Protein AF-A0A9E5UBE4-F1 (afdb_monomer_lite)

pLDDT: mean 71.42, std 17.4, range [41.12, 97.56]

Sequence (108 aa):
ERETYDLMGIEFTGHPWLRRIMMPQDWVGHPLRKDYPLGGEPVNFSGDRDNPRFAHLGQQIMVGPSYPSEIQEEVDTEGHLVLNMGPQHPATHGVLRLAVELDGERVV

Structure (mmCIF, N/CA/C/O backbone):
data_AF-A0A9E5UBE4-F1
#
_entry.id   AF-A0A9E5UBE4-F1
#
loop_
_atom_site.group_PDB
_atom_site.id
_atom_site.type_symbol
_atom_site.label_atom_id
_atom_site.label_alt_id
_atom_site.label_comp_id
_atom_site.label_asym_id
_atom_site.label_entity_id
_atom_site.label_seq_id
_atom_site.pdbx_PDB_ins_code
_atom_site.Cartn_x
_atom_site.Cartn_y
_atom_site.Cartn_z
_atom_site.occupancy
_atom_site.B_iso_or_equiv
_atom_site.auth_seq_id
_atom_site.auth_comp_id
_atom_site.auth_asym_id
_atom_site.auth_atom_id
_atom_site.pdbx_PDB_model_num
ATOM 1 N N . GLU A 1 1 ? -7.827 0.657 13.148 1.00 90.94 1 GLU A N 1
ATOM 2 C CA . GLU A 1 1 ? -8.732 -0.502 13.337 1.00 90.94 1 GLU A CA 1
ATOM 3 C C . GLU A 1 1 ? -9.104 -1.173 12.015 1.00 90.94 1 GLU A C 1
ATOM 5 O O . GLU A 1 1 ? -8.620 -2.266 11.766 1.00 90.94 1 GLU A O 1
ATOM 10 N N . ARG A 1 2 ? -9.873 -0.538 11.115 1.00 97.12 2 ARG A N 1
ATOM 11 C CA . ARG A 1 2 ? -10.313 -1.180 9.852 1.00 97.12 2 ARG A CA 1
ATOM 12 C C . ARG A 1 2 ? -9.194 -1.614 8.896 1.00 97.12 2 ARG A C 1
ATOM 14 O O . ARG A 1 2 ? -9.302 -2.683 8.316 1.00 97.12 2 ARG A O 1
ATOM 21 N N . GLU A 1 3 ? -8.138 -0.820 8.733 1.00 96.81 3 GLU A N 1
ATOM 22 C CA . GLU A 1 3 ? -6.970 -1.200 7.917 1.00 96.81 3 GLU A CA 1
ATOM 23 C C . GLU A 1 3 ? -6.260 -2.429 8.497 1.00 96.81 3 GLU A C 1
ATOM 25 O O . GLU A 1 3 ? -5.978 -3.390 7.791 1.00 96.81 3 GLU A O 1
ATOM 30 N N . THR A 1 4 ? -6.035 -2.429 9.811 1.00 97.06 4 THR A N 1
ATOM 31 C CA . THR A 1 4 ? -5.434 -3.551 10.534 1.00 97.06 4 THR A CA 1
ATOM 32 C C . THR A 1 4 ? -6.309 -4.805 10.448 1.00 97.06 4 THR A C 1
ATOM 34 O O . THR A 1 4 ? -5.794 -5.904 10.263 1.00 97.06 4 THR A O 1
ATOM 37 N N . TYR A 1 5 ? -7.632 -4.656 10.517 1.00 97.25 5 TYR A N 1
ATOM 38 C CA . TYR A 1 5 ? -8.568 -5.742 10.238 1.00 97.25 5 TYR A CA 1
ATOM 39 C C . TYR A 1 5 ? -8.431 -6.252 8.797 1.00 97.25 5 TYR A C 1
ATOM 41 O O . TYR A 1 5 ? -8.312 -7.450 8.580 1.00 97.25 5 TYR A O 1
ATOM 49 N N . ASP A 1 6 ? -8.383 -5.364 7.806 1.00 97.56 6 ASP A N 1
ATOM 50 C CA . ASP A 1 6 ? -8.341 -5.755 6.396 1.00 97.56 6 ASP A CA 1
ATOM 51 C C . ASP A 1 6 ? -7.025 -6.454 6.014 1.00 97.56 6 ASP A C 1
ATOM 53 O O . ASP A 1 6 ? -7.027 -7.524 5.403 1.00 97.56 6 ASP A O 1
ATOM 57 N N . LEU A 1 7 ? -5.892 -5.895 6.444 1.00 96.81 7 LEU A N 1
ATOM 58 C CA . LEU A 1 7 ? -4.565 -6.336 6.021 1.00 96.81 7 LEU A CA 1
ATOM 59 C C . LEU A 1 7 ? -3.929 -7.378 6.948 1.00 96.81 7 LEU A C 1
ATOM 61 O O . LEU A 1 7 ? -3.172 -8.217 6.465 1.00 96.81 7 LEU A O 1
ATOM 65 N N . MET A 1 8 ? -4.243 -7.352 8.251 1.00 96.56 8 MET A N 1
ATOM 66 C CA . MET A 1 8 ? -3.674 -8.258 9.267 1.00 96.56 8 MET A CA 1
ATOM 67 C C . MET A 1 8 ? -4.715 -9.201 9.889 1.00 96.56 8 MET A C 1
ATOM 69 O O . MET A 1 8 ? -4.339 -10.163 10.559 1.00 96.56 8 MET A O 1
ATOM 73 N N . GLY A 1 9 ? -6.015 -8.953 9.707 1.00 95.94 9 GLY A N 1
ATOM 74 C CA . GLY A 1 9 ? -7.083 -9.767 10.294 1.00 95.94 9 GLY A CA 1
ATOM 75 C C . GLY A 1 9 ? -7.179 -9.662 11.812 1.00 95.94 9 GLY A C 1
ATOM 76 O O . GLY A 1 9 ? -7.481 -10.661 12.459 1.00 95.94 9 GLY A O 1
ATOM 77 N N . ILE A 1 10 ? -6.845 -8.503 12.387 1.00 97.25 10 ILE A N 1
ATOM 78 C CA . ILE A 1 10 ? -7.025 -8.233 13.820 1.00 97.25 10 ILE A CA 1
ATOM 79 C C . ILE A 1 10 ? -8.442 -7.697 14.042 1.00 97.25 10 ILE A C 1
ATOM 81 O O . ILE A 1 10 ? -8.833 -6.702 13.430 1.00 97.25 10 ILE A O 1
ATOM 85 N N . GLU A 1 11 ? -9.206 -8.352 14.915 1.00 96.38 11 GLU A N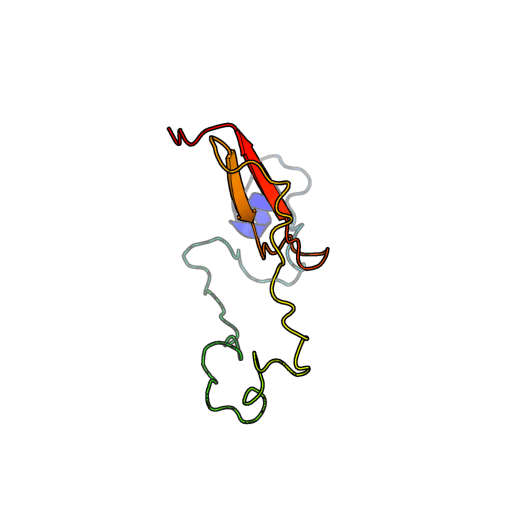 1
ATOM 86 C CA . GLU A 1 11 ? -10.565 -7.941 15.272 1.00 96.38 11 GLU A CA 1
ATOM 87 C C . GLU A 1 11 ? -10.567 -6.953 16.445 1.00 96.38 11 GLU A C 1
ATOM 89 O O . GLU A 1 11 ? -9.807 -7.100 17.401 1.00 96.38 11 GLU A O 1
ATOM 94 N N . PHE A 1 12 ? -11.438 -5.943 16.373 1.00 97.00 12 PHE A N 1
ATOM 95 C CA . PHE A 1 12 ? -11.568 -4.893 17.385 1.00 97.00 12 PHE A CA 1
ATOM 96 C C . PHE A 1 12 ? -12.980 -4.917 17.976 1.00 97.00 12 PHE A C 1
ATOM 98 O O . PHE A 1 12 ? -13.966 -4.653 17.282 1.00 97.00 12 PHE A O 1
ATOM 105 N N . THR A 1 13 ? -13.089 -5.237 19.266 1.00 96.25 13 THR A N 1
ATOM 106 C CA . THR A 1 13 ? -14.369 -5.283 19.985 1.00 96.25 13 THR A CA 1
ATOM 107 C C . THR A 1 13 ? -14.993 -3.894 20.088 1.00 96.25 13 THR A C 1
ATOM 109 O O . THR A 1 13 ? -14.332 -2.952 20.517 1.00 96.25 13 THR A O 1
ATOM 112 N N . GLY A 1 14 ? -16.279 -3.771 19.751 1.00 95.69 14 GLY A N 1
ATOM 113 C CA . GLY A 1 14 ? -17.027 -2.512 19.859 1.00 95.69 14 GLY A CA 1
ATOM 114 C C . GLY A 1 14 ? -16.942 -1.595 18.635 1.00 95.69 14 GLY A C 1
ATOM 115 O O . GLY A 1 14 ? -17.610 -0.564 18.614 1.00 95.69 14 GLY A O 1
ATOM 116 N N . HIS A 1 15 ? -16.188 -1.963 17.592 1.00 95.44 15 HIS A N 1
ATOM 117 C CA . HIS A 1 15 ? -16.120 -1.161 16.373 1.00 95.44 15 HIS A CA 1
ATOM 118 C C . HIS A 1 15 ? -17.393 -1.348 15.509 1.00 95.44 15 HIS A C 1
ATOM 120 O O . HIS A 1 15 ? -17.659 -2.459 15.044 1.00 95.44 15 HIS A O 1
ATOM 126 N N . PRO A 1 16 ? -18.169 -0.284 15.219 1.00 95.62 16 PRO A N 1
ATOM 127 C CA . PRO A 1 16 ? -19.516 -0.397 14.641 1.00 95.62 16 PRO A CA 1
ATOM 128 C C . PRO A 1 16 ? -19.549 -0.876 13.181 1.00 95.62 16 PRO A C 1
ATOM 130 O O . PRO A 1 16 ? -20.553 -1.422 12.733 1.00 95.62 16 PRO A O 1
ATOM 133 N N . TRP A 1 17 ? -18.459 -0.689 12.427 1.00 93.94 17 TRP A N 1
ATOM 134 C CA . TRP A 1 17 ? -18.371 -1.068 11.009 1.00 93.94 17 TRP A CA 1
ATOM 135 C C . TRP A 1 17 ? -17.030 -1.697 10.661 1.00 93.94 17 TRP A C 1
ATOM 137 O O . TRP A 1 17 ? -16.269 -1.179 9.835 1.00 93.94 17 TRP A O 1
ATOM 147 N N . LEU A 1 18 ? -16.701 -2.798 11.335 1.00 95.06 18 LEU A N 1
ATOM 148 C CA . LEU A 1 18 ? -15.466 -3.522 11.062 1.00 95.06 18 LEU A CA 1
ATOM 149 C C . LEU A 1 18 ? -15.599 -4.308 9.747 1.00 95.06 18 LEU A C 1
ATOM 151 O O . LEU A 1 18 ? -16.018 -5.457 9.717 1.00 95.06 18 LEU A O 1
ATOM 155 N N . ARG A 1 19 ? -15.300 -3.622 8.640 1.00 94.00 19 ARG A N 1
ATOM 156 C CA . ARG A 1 19 ? -15.310 -4.145 7.268 1.00 94.00 19 ARG A CA 1
ATOM 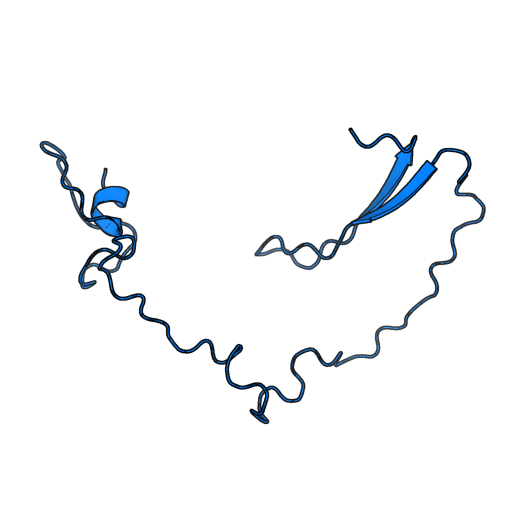157 C C . ARG A 1 19 ? -14.061 -3.697 6.517 1.00 94.00 19 ARG A C 1
ATOM 159 O O . ARG A 1 19 ? -13.500 -2.640 6.848 1.00 94.00 19 ARG A O 1
ATOM 166 N N . ARG A 1 20 ? -13.706 -4.446 5.468 1.00 95.56 20 ARG A N 1
ATOM 167 C CA . ARG A 1 20 ? -12.590 -4.146 4.555 1.00 95.56 20 ARG A CA 1
ATOM 168 C C . ARG A 1 20 ? -12.660 -2.711 4.013 1.00 95.56 20 ARG A C 1
ATOM 170 O O . ARG A 1 20 ? -13.741 -2.112 3.928 1.00 95.56 20 ARG A O 1
ATOM 177 N N . ILE A 1 21 ? -11.502 -2.132 3.714 1.00 96.44 21 ILE A N 1
ATOM 178 C CA . ILE A 1 21 ? -11.368 -0.758 3.205 1.00 96.44 21 ILE A CA 1
ATOM 179 C C . ILE A 1 21 ? -10.383 -0.649 2.035 1.00 96.44 21 ILE A C 1
ATOM 181 O O . ILE A 1 21 ? -10.617 0.165 1.150 1.00 96.44 21 ILE A O 1
ATOM 185 N N . MET A 1 22 ? -9.337 -1.474 2.016 1.00 95.50 22 MET A N 1
ATOM 186 C CA . MET A 1 22 ? -8.306 -1.518 0.980 1.00 95.50 22 MET A CA 1
ATOM 187 C C . MET A 1 22 ? -8.565 -2.644 -0.020 1.00 95.50 22 MET A C 1
ATOM 189 O O . MET A 1 22 ? -8.473 -2.428 -1.225 1.00 95.50 22 MET A O 1
ATOM 193 N N . MET A 1 23 ? -8.884 -3.845 0.469 1.00 94.31 23 MET A N 1
ATOM 194 C CA . MET A 1 23 ? -9.050 -5.017 -0.389 1.00 94.31 23 MET A CA 1
ATOM 195 C C . MET A 1 23 ? -10.473 -5.102 -0.964 1.00 94.31 23 MET A C 1
ATOM 197 O O . MET A 1 23 ? -11.427 -4.650 -0.316 1.00 94.31 23 MET A O 1
ATOM 201 N N . PRO A 1 24 ? -10.646 -5.718 -2.151 1.00 95.25 24 PRO A N 1
ATOM 202 C CA . PRO A 1 24 ? -11.961 -6.076 -2.674 1.00 95.25 24 PRO A CA 1
ATOM 203 C C . PRO A 1 24 ? -12.806 -6.851 -1.651 1.00 95.25 24 PRO A C 1
ATOM 205 O O . PRO A 1 24 ? -12.278 -7.569 -0.800 1.00 95.25 24 PRO A O 1
ATOM 208 N N . GLN A 1 25 ? -14.133 -6.710 -1.720 1.00 91.56 25 GLN A N 1
ATOM 209 C CA . GLN A 1 25 ? -15.042 -7.338 -0.746 1.00 91.56 25 GLN A CA 1
ATOM 210 C C . GLN A 1 25 ? -15.020 -8.872 -0.816 1.00 91.56 25 GLN A C 1
ATOM 212 O O . GLN A 1 25 ? -15.248 -9.537 0.189 1.00 91.56 25 GLN A O 1
ATOM 217 N N . ASP A 1 26 ? -14.726 -9.418 -1.991 1.00 93.12 26 ASP A N 1
ATOM 218 C CA . ASP A 1 26 ? -14.586 -10.841 -2.294 1.00 93.12 26 ASP A CA 1
ATOM 219 C C . ASP A 1 26 ? -13.166 -11.381 -2.050 1.00 93.12 26 ASP A C 1
ATOM 221 O O . ASP A 1 26 ? -12.913 -12.571 -2.238 1.00 93.12 26 ASP A O 1
ATOM 225 N N . TRP A 1 27 ? -12.233 -10.538 -1.593 1.00 91.88 27 TRP A N 1
ATOM 226 C CA . TRP A 1 27 ? -10.869 -10.962 -1.298 1.00 91.88 27 TRP A CA 1
ATOM 227 C C . TRP A 1 27 ? -10.816 -11.953 -0.128 1.00 91.88 27 TRP A C 1
ATOM 229 O O . TRP A 1 27 ? -11.400 -11.727 0.939 1.00 91.88 27 TRP A O 1
ATOM 239 N N . VAL A 1 28 ? -10.039 -13.026 -0.288 1.00 90.88 28 VAL A N 1
ATOM 240 C CA . VAL A 1 28 ? -9.856 -14.065 0.733 1.00 90.88 28 VAL A CA 1
ATOM 241 C C . VAL A 1 28 ? -8.528 -13.851 1.461 1.00 90.88 28 VAL A C 1
ATOM 243 O O . VAL A 1 28 ? -7.474 -13.766 0.843 1.00 90.88 28 VAL A O 1
ATOM 246 N N . GLY A 1 29 ? -8.577 -13.781 2.794 1.00 92.56 29 GLY A N 1
ATOM 247 C CA . GLY A 1 29 ? -7.400 -13.647 3.661 1.00 92.56 29 GLY A CA 1
ATOM 248 C C . GLY A 1 29 ? -6.904 -12.210 3.884 1.00 92.56 29 GLY A C 1
ATOM 249 O O . GLY A 1 29 ? -7.621 -11.240 3.618 1.00 92.56 29 GLY A O 1
ATOM 250 N N . HIS A 1 30 ? -5.693 -12.095 4.438 1.00 95.19 30 HIS A N 1
ATOM 251 C CA . HIS A 1 30 ? -5.113 -10.866 4.995 1.00 95.19 30 HIS A CA 1
ATOM 252 C C . HIS A 1 30 ? -3.649 -10.710 4.539 1.00 95.19 30 HIS A C 1
ATOM 254 O O . HIS A 1 30 ? -2.773 -11.367 5.107 1.00 95.19 30 HIS A O 1
ATOM 260 N N . PRO A 1 31 ? -3.379 -9.876 3.515 1.00 93.19 31 PRO A N 1
ATOM 261 C CA . PRO A 1 31 ? -2.113 -9.873 2.774 1.00 93.19 31 PRO A CA 1
ATOM 262 C C . PRO A 1 31 ? -0.830 -9.662 3.584 1.00 93.19 31 PRO A C 1
ATOM 264 O O . PRO A 1 31 ? 0.243 -10.048 3.132 1.00 93.19 31 PRO A O 1
ATOM 267 N N . LEU A 1 32 ? -0.910 -9.03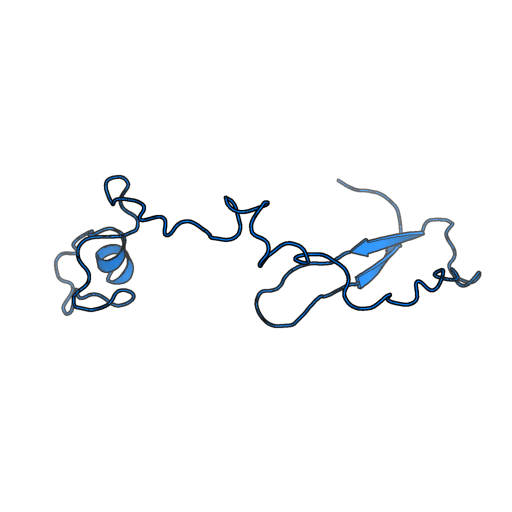4 4.758 1.00 94.06 32 LEU A N 1
ATOM 268 C CA . LEU A 1 32 ? 0.261 -8.731 5.580 1.00 94.06 32 LEU A CA 1
ATOM 269 C C . LEU A 1 32 ? 0.531 -9.784 6.669 1.00 94.06 32 LEU A C 1
ATOM 271 O O . LEU A 1 32 ? 1.486 -9.639 7.441 1.00 94.06 32 LEU A O 1
ATOM 275 N N . ARG A 1 33 ? -0.260 -10.864 6.743 1.00 92.56 33 ARG A N 1
ATOM 276 C CA . ARG A 1 33 ? 0.077 -11.997 7.613 1.00 92.56 33 ARG A CA 1
ATOM 277 C C . ARG A 1 33 ? 1.227 -12.816 7.027 1.00 92.56 33 ARG A C 1
ATOM 279 O O . ARG A 1 33 ? 1.371 -12.948 5.819 1.00 92.56 33 ARG A O 1
ATOM 286 N N . LYS A 1 34 ? 2.053 -13.397 7.901 1.00 89.31 34 LYS A N 1
ATOM 287 C CA . LYS A 1 34 ? 3.236 -14.181 7.498 1.00 89.31 34 LYS A CA 1
ATOM 288 C C . LYS A 1 34 ? 2.893 -15.522 6.850 1.00 89.31 34 LYS A C 1
ATOM 290 O O . LYS A 1 34 ? 3.695 -16.034 6.080 1.00 89.31 34 LYS A O 1
ATOM 295 N N . ASP A 1 35 ? 1.738 -16.080 7.189 1.00 88.38 35 ASP A N 1
ATOM 296 C CA . ASP A 1 35 ? 1.171 -17.298 6.609 1.00 88.38 35 ASP A CA 1
ATOM 297 C C . ASP A 1 35 ? 0.362 -17.019 5.336 1.00 88.38 35 ASP A C 1
ATOM 299 O O . ASP A 1 35 ? -0.029 -17.958 4.642 1.00 88.38 35 ASP A O 1
ATOM 303 N N . TYR A 1 36 ? 0.119 -15.745 5.006 1.00 87.81 36 TYR A N 1
ATOM 304 C CA . TYR A 1 36 ? -0.519 -15.391 3.753 1.00 87.81 36 TYR A CA 1
ATOM 305 C C . TYR A 1 36 ? 0.432 -15.745 2.606 1.00 87.81 36 TYR A C 1
ATOM 307 O O . TYR A 1 36 ? 1.578 -15.279 2.602 1.00 87.81 36 TYR A O 1
ATOM 315 N N . PRO A 1 37 ? -0.001 -16.567 1.634 1.00 81.31 37 PRO A N 1
ATOM 316 C CA . PRO A 1 37 ? 0.848 -16.913 0.513 1.00 81.31 37 PRO A CA 1
ATOM 317 C C . PRO A 1 37 ? 1.206 -15.622 -0.218 1.00 81.31 37 PRO A C 1
ATOM 319 O O . PRO A 1 37 ? 0.331 -14.916 -0.725 1.00 81.31 37 PRO A O 1
ATOM 322 N N . LEU A 1 38 ? 2.500 -15.307 -0.266 1.00 75.62 38 LEU A N 1
ATOM 323 C CA . LEU A 1 38 ? 3.015 -14.275 -1.152 1.00 75.62 38 LEU A CA 1
ATOM 324 C C . LEU A 1 38 ? 2.817 -14.794 -2.575 1.00 75.62 38 LEU A C 1
ATOM 326 O O . LEU A 1 38 ? 3.666 -15.487 -3.131 1.00 75.62 38 LEU A O 1
ATOM 330 N N . GLY A 1 39 ? 1.638 -14.516 -3.128 1.00 63.66 39 GLY A N 1
ATOM 331 C CA . GLY A 1 39 ? 1.365 -14.674 -4.541 1.00 63.66 39 GLY A CA 1
ATOM 332 C C . GLY A 1 39 ? 2.295 -13.731 -5.284 1.00 63.66 39 GLY A C 1
ATOM 333 O O . GLY A 1 39 ? 2.033 -12.537 -5.379 1.00 63.66 39 GLY A O 1
ATOM 334 N N . GLY A 1 40 ? 3.416 -14.262 -5.754 1.00 58.84 40 GLY A N 1
ATOM 335 C CA . GLY A 1 40 ? 4.183 -13.617 -6.797 1.00 58.84 40 GLY A CA 1
ATOM 336 C C . GLY A 1 40 ? 3.514 -13.962 -8.113 1.00 58.84 40 GLY A C 1
ATOM 337 O O . GLY A 1 40 ? 3.558 -15.115 -8.537 1.00 58.84 40 GLY A O 1
ATOM 338 N N . GLU A 1 41 ? 2.915 -12.983 -8.782 1.00 53.56 41 GLU A N 1
ATOM 339 C CA . GLU A 1 41 ? 2.931 -13.061 -10.236 1.00 53.56 41 GLU A CA 1
ATOM 340 C C . GLU A 1 41 ? 4.410 -12.988 -10.632 1.00 53.56 41 GLU A C 1
ATOM 342 O O . GLU A 1 41 ? 5.117 -12.115 -10.107 1.00 53.56 41 GLU A O 1
ATOM 347 N N . PRO A 1 42 ? 4.934 -13.926 -11.444 1.00 51.53 42 PRO A N 1
ATOM 348 C CA . PRO A 1 42 ? 6.301 -13.821 -11.911 1.00 51.53 42 PRO A CA 1
ATOM 349 C C . PRO A 1 42 ? 6.471 -12.426 -12.493 1.00 51.53 42 PRO A C 1
ATOM 351 O O . PRO A 1 42 ? 5.782 -12.027 -13.433 1.00 51.53 42 PRO A O 1
ATOM 354 N N . VAL A 1 43 ? 7.360 -11.651 -11.877 1.00 51.94 43 VAL A N 1
ATOM 355 C CA . VAL A 1 43 ? 7.728 -10.354 -12.411 1.00 51.94 43 VAL A CA 1
ATOM 356 C C . VAL A 1 43 ? 8.379 -10.688 -13.745 1.00 51.94 43 VAL A C 1
ATOM 358 O O . VAL A 1 43 ? 9.515 -11.158 -13.786 1.00 51.94 43 VAL A O 1
ATOM 361 N N . ASN A 1 44 ? 7.652 -10.483 -14.844 1.00 53.03 44 ASN A N 1
ATOM 362 C CA . ASN A 1 44 ? 8.146 -10.768 -16.197 1.00 53.03 44 ASN A CA 1
ATOM 363 C C . ASN A 1 44 ? 9.444 -9.998 -16.517 1.00 53.03 44 ASN A C 1
ATOM 365 O O . ASN A 1 44 ? 10.067 -10.225 -17.544 1.00 53.03 44 ASN A O 1
ATOM 369 N N . PHE A 1 45 ? 9.863 -9.092 -15.632 1.00 53.94 45 PHE A N 1
ATOM 370 C CA . PHE A 1 45 ? 11.072 -8.292 -15.734 1.00 53.94 45 PHE A CA 1
ATOM 371 C C . PHE A 1 45 ? 12.299 -8.880 -15.007 1.00 53.94 45 PHE A C 1
ATOM 373 O O . PHE A 1 45 ? 13.398 -8.386 -15.240 1.00 53.94 45 PHE A O 1
ATOM 380 N N . SER A 1 46 ? 12.166 -9.894 -14.135 1.00 54.88 46 SER A N 1
ATOM 381 C CA . SER A 1 46 ? 13.311 -10.444 -13.373 1.00 54.88 46 SER A CA 1
ATOM 382 C C . SER A 1 46 ? 13.786 -11.827 -13.829 1.00 54.88 46 SER A C 1
ATOM 384 O O . SER A 1 46 ? 14.961 -12.140 -13.641 1.00 54.88 46 SER A O 1
ATOM 386 N N . GLY A 1 47 ? 12.921 -12.633 -14.453 1.00 53.16 47 GLY A N 1
ATOM 387 C CA . GLY A 1 47 ? 13.250 -13.999 -14.891 1.00 53.16 47 GLY A CA 1
ATOM 388 C C . GLY A 1 47 ? 13.524 -14.173 -16.386 1.00 53.16 47 GLY A C 1
ATOM 389 O O . GLY A 1 47 ? 13.962 -15.242 -16.791 1.00 53.16 47 GLY A O 1
ATOM 390 N N . ASP A 1 48 ? 13.279 -13.147 -17.200 1.00 54.91 48 ASP A N 1
ATOM 391 C CA . ASP A 1 48 ? 13.159 -13.299 -18.654 1.00 54.91 48 ASP A CA 1
ATOM 392 C C . ASP A 1 48 ? 14.152 -12.395 -19.403 1.00 54.91 48 ASP A C 1
ATOM 394 O O . ASP A 1 48 ? 13.806 -11.661 -20.329 1.00 54.91 48 ASP A O 1
ATOM 398 N N . ARG A 1 49 ? 15.419 -12.409 -18.957 1.00 55.62 49 ARG A N 1
ATOM 399 C CA . ARG A 1 49 ? 16.517 -11.671 -19.616 1.00 55.62 49 ARG A CA 1
ATOM 400 C C . ARG A 1 49 ? 16.714 -12.097 -21.070 1.00 55.62 49 ARG A C 1
ATOM 402 O O . ARG A 1 49 ? 17.131 -11.276 -21.881 1.00 55.62 49 ARG A O 1
ATOM 409 N N . ASP A 1 50 ? 16.381 -13.347 -21.375 1.00 66.25 50 ASP A N 1
ATOM 410 C CA . ASP A 1 50 ? 16.499 -13.931 -22.709 1.00 66.25 50 ASP A CA 1
ATOM 411 C C . ASP A 1 50 ? 15.209 -13.776 -23.535 1.00 66.25 50 ASP A C 1
ATOM 413 O O . ASP A 1 50 ? 15.152 -14.230 -24.680 1.00 66.25 50 ASP A O 1
ATOM 417 N N . ASN A 1 51 ? 14.170 -13.113 -23.003 1.00 68.25 51 ASN A N 1
ATOM 418 C CA . ASN A 1 51 ? 12.969 -12.837 -23.780 1.00 68.25 51 ASN A CA 1
ATOM 419 C C . ASN A 1 51 ? 13.300 -11.858 -24.914 1.00 68.25 51 ASN A C 1
ATOM 421 O O . ASN A 1 51 ? 13.679 -10.711 -24.642 1.00 68.25 51 ASN A O 1
ATOM 425 N N . PRO A 1 52 ? 13.049 -12.214 -26.185 1.00 70.75 52 PRO A N 1
ATOM 426 C CA . PRO A 1 52 ? 13.248 -11.291 -27.298 1.00 70.75 52 PRO A CA 1
ATOM 427 C C . PRO A 1 52 ? 12.407 -10.008 -27.164 1.00 70.75 52 PRO A C 1
ATOM 429 O O . PRO A 1 52 ? 12.786 -8.966 -27.693 1.00 70.75 52 PRO A O 1
ATOM 432 N N . ARG A 1 53 ? 11.306 -10.034 -26.398 1.00 65.38 53 ARG A N 1
ATOM 433 C CA . ARG A 1 53 ? 10.467 -8.861 -26.107 1.00 65.38 53 ARG A CA 1
ATOM 434 C C . ARG A 1 53 ? 11.151 -7.820 -25.210 1.00 65.38 53 ARG A C 1
ATOM 436 O O . ARG A 1 53 ? 10.742 -6.663 -25.228 1.00 65.38 53 ARG A O 1
ATOM 443 N N . PHE A 1 54 ? 12.177 -8.209 -24.447 1.00 62.06 54 PHE A N 1
ATOM 444 C CA . PHE A 1 54 ? 12.971 -7.326 -23.583 1.00 62.06 54 PHE A CA 1
ATOM 445 C C . PHE A 1 54 ? 14.409 -7.129 -24.082 1.00 62.06 54 PHE A C 1
ATOM 447 O O . PHE A 1 54 ? 15.187 -6.462 -23.406 1.00 62.06 54 PHE A O 1
ATOM 454 N N . ALA A 1 55 ? 14.760 -7.621 -25.278 1.00 66.56 55 ALA A N 1
ATOM 455 C CA . ALA A 1 55 ? 16.106 -7.494 -25.853 1.00 66.56 55 ALA A CA 1
ATOM 456 C C . ALA A 1 55 ? 16.609 -6.037 -25.949 1.00 66.56 55 ALA A C 1
ATOM 458 O O . ALA A 1 55 ? 17.812 -5.783 -25.945 1.00 66.56 55 ALA A O 1
ATOM 459 N N . HIS A 1 56 ? 15.682 -5.078 -26.002 1.00 65.12 56 HIS A N 1
ATOM 460 C CA . HIS A 1 56 ? 15.961 -3.643 -26.071 1.00 65.12 56 HIS A CA 1
ATOM 461 C C . HIS A 1 56 ? 15.628 -2.895 -24.768 1.00 65.12 56 HIS A C 1
ATOM 463 O O . HIS A 1 56 ? 15.700 -1.668 -24.719 1.00 65.12 56 HIS A O 1
ATOM 469 N N . LEU A 1 57 ? 15.241 -3.598 -23.698 1.00 59.78 57 LEU A N 1
ATOM 470 C CA . LEU A 1 57 ? 14.904 -2.979 -22.418 1.00 59.78 57 LEU A CA 1
ATOM 471 C C . LEU A 1 57 ? 16.171 -2.380 -21.789 1.00 59.78 57 LEU A C 1
ATOM 473 O O . LEU A 1 57 ? 17.150 -3.081 -21.551 1.00 59.78 57 LEU A O 1
ATOM 477 N N . GLY A 1 58 ? 16.166 -1.068 -21.546 1.00 56.81 58 GLY A N 1
ATOM 478 C CA . GLY A 1 58 ? 17.349 -0.335 -21.082 1.00 56.81 58 GLY A CA 1
ATOM 479 C C . GLY A 1 58 ? 18.337 0.036 -22.192 1.00 56.81 58 GLY A C 1
ATOM 480 O O . GLY A 1 58 ? 19.311 0.734 -21.917 1.00 56.81 58 GLY A O 1
ATOM 481 N N . GLN A 1 59 ? 18.081 -0.356 -23.448 1.00 60.81 59 GLN A N 1
ATOM 482 C CA . GLN A 1 59 ? 18.783 0.245 -24.573 1.00 60.81 59 GLN A CA 1
ATOM 483 C C . GLN A 1 59 ? 18.271 1.664 -24.760 1.00 60.81 59 GLN A C 1
ATOM 485 O O . GLN A 1 59 ? 17.074 1.930 -24.871 1.00 60.81 59 GLN A O 1
ATOM 490 N N . GLN A 1 60 ? 19.211 2.591 -24.782 1.00 55.38 60 GLN A N 1
ATOM 491 C CA . GLN A 1 60 ? 18.940 3.981 -25.051 1.00 55.38 60 GLN A CA 1
ATOM 492 C C . GLN A 1 60 ? 18.466 4.125 -26.510 1.00 55.38 60 GLN A C 1
ATOM 494 O O . GLN A 1 60 ? 19.261 4.086 -27.442 1.00 55.38 60 GLN A O 1
ATOM 499 N N . ILE A 1 61 ? 17.146 4.254 -26.694 1.00 61.88 61 ILE A N 1
ATOM 500 C CA . ILE A 1 61 ? 16.470 4.276 -28.009 1.00 61.88 61 ILE A CA 1
ATOM 501 C C . ILE A 1 61 ? 16.875 5.507 -28.837 1.00 61.88 61 ILE A C 1
ATOM 503 O O . ILE A 1 61 ? 16.834 5.488 -30.064 1.00 61.88 61 ILE A O 1
ATOM 507 N N . MET A 1 62 ? 17.311 6.574 -28.170 1.00 58.34 62 MET A N 1
ATOM 508 C CA . MET A 1 62 ? 17.852 7.769 -28.806 1.00 58.34 62 MET A CA 1
ATOM 509 C C . MET A 1 62 ? 19.228 8.051 -28.228 1.00 58.34 62 MET A C 1
ATOM 511 O O . MET A 1 62 ? 19.348 8.213 -27.013 1.00 58.34 62 MET A O 1
ATOM 515 N N . VAL A 1 63 ? 20.247 8.167 -29.083 1.00 61.41 63 VAL A N 1
ATOM 516 C CA . VAL A 1 63 ? 21.535 8.740 -28.679 1.00 61.41 63 VAL A CA 1
ATOM 517 C C . VAL A 1 63 ? 21.244 10.153 -28.190 1.00 61.41 63 VAL A C 1
ATOM 519 O O . VAL A 1 63 ? 20.958 11.055 -28.975 1.00 61.41 63 VAL A O 1
ATOM 522 N N . GLY A 1 64 ? 21.227 10.321 -26.871 1.00 60.97 64 GLY A N 1
ATOM 523 C CA . GLY A 1 64 ? 21.148 11.638 -26.273 1.00 60.97 64 GLY A CA 1
ATOM 524 C C . GLY A 1 64 ? 22.496 12.278 -26.555 1.00 60.97 64 GLY A C 1
ATOM 525 O O . GLY A 1 64 ? 23.504 11.643 -26.232 1.00 60.97 64 GLY A O 1
ATOM 526 N N . PRO A 1 65 ? 22.563 13.456 -27.190 1.00 66.75 65 PRO A N 1
ATOM 527 C CA . PRO A 1 65 ? 23.836 14.134 -27.336 1.00 66.75 65 PRO A CA 1
ATOM 528 C C . PRO A 1 65 ? 24.435 14.314 -25.937 1.00 66.75 65 PRO A C 1
ATOM 530 O O . PRO A 1 65 ? 23.867 14.988 -25.078 1.00 66.75 65 PRO A O 1
ATOM 533 N N . SER A 1 66 ? 25.557 13.642 -25.682 1.00 55.84 66 SER A N 1
ATOM 534 C CA . SER A 1 66 ? 26.365 13.905 -24.504 1.00 55.84 66 SER A CA 1
ATOM 535 C C . SER A 1 66 ? 27.126 15.185 -24.796 1.00 55.84 66 SER A C 1
ATOM 537 O O . SER A 1 66 ? 28.146 15.171 -25.486 1.00 55.84 66 SER A O 1
ATOM 539 N N . TYR A 1 67 ? 26.603 16.304 -24.320 1.00 68.44 67 TYR A N 1
ATOM 540 C CA . TYR A 1 67 ? 27.402 17.512 -24.260 1.00 68.44 67 TYR A CA 1
ATOM 541 C C . TYR A 1 67 ? 28.395 17.324 -23.113 1.00 68.44 67 TYR A C 1
ATOM 543 O O . TYR A 1 67 ? 27.963 16.968 -22.008 1.00 68.44 67 TYR A O 1
ATOM 551 N N . PRO A 1 68 ? 29.706 17.508 -23.342 1.00 58.25 68 PRO A N 1
ATOM 552 C CA . PRO A 1 68 ? 30.603 17.752 -22.231 1.00 58.25 68 PRO A CA 1
ATOM 553 C C . PRO A 1 68 ? 29.993 18.906 -21.441 1.00 58.25 68 PRO A C 1
ATOM 555 O O . PRO A 1 68 ? 29.652 19.943 -22.010 1.00 58.25 68 PRO A O 1
ATOM 558 N N . SER A 1 69 ? 29.775 18.706 -20.148 1.00 56.97 69 SER A N 1
ATOM 559 C CA . SER A 1 69 ? 29.491 19.826 -19.269 1.00 56.97 69 SER A CA 1
ATOM 560 C C . SER A 1 69 ? 30.755 20.675 -19.242 1.00 56.97 69 SER A C 1
ATOM 562 O O . SER A 1 69 ? 31.731 20.294 -18.598 1.00 56.97 69 SER A O 1
ATOM 564 N N . GLU A 1 70 ? 30.757 21.774 -19.993 1.00 59.16 70 GLU A N 1
ATOM 565 C CA . GLU A 1 70 ? 31.710 22.853 -19.784 1.00 59.16 70 GLU A CA 1
ATOM 566 C C . GLU A 1 70 ? 31.442 23.374 -18.374 1.00 59.16 70 GLU A C 1
ATOM 568 O O . GLU A 1 70 ? 30.415 23.996 -18.098 1.00 59.16 70 GLU A O 1
ATOM 573 N N . ILE A 1 71 ? 32.328 23.020 -17.447 1.00 57.31 71 ILE A N 1
ATOM 574 C CA . ILE A 1 71 ? 32.464 23.763 -16.201 1.00 57.31 71 ILE A CA 1
ATOM 575 C C . ILE A 1 71 ? 32.759 25.196 -16.630 1.00 57.31 71 ILE A C 1
ATOM 577 O O . ILE A 1 71 ? 33.780 25.446 -17.267 1.00 57.31 71 ILE A O 1
ATOM 581 N N . GLN A 1 72 ? 31.828 26.114 -16.366 1.00 55.59 72 GLN A N 1
ATOM 582 C CA . GLN A 1 72 ? 32.122 27.535 -16.494 1.00 55.59 72 GLN A CA 1
ATOM 583 C C . GLN A 1 72 ? 33.344 27.792 -15.609 1.00 55.59 72 GLN A C 1
ATOM 585 O O . GLN A 1 72 ? 33.325 27.432 -14.434 1.00 55.59 72 GLN A O 1
ATOM 590 N N . GLU A 1 73 ? 34.406 28.378 -16.166 1.00 55.59 73 GLU A N 1
ATOM 591 C CA . GLU A 1 73 ? 35.638 28.717 -15.426 1.00 55.59 73 GLU A CA 1
ATOM 592 C C . GLU A 1 73 ? 35.378 29.664 -14.233 1.00 55.59 73 GLU A C 1
ATOM 594 O O . GLU A 1 73 ? 36.274 29.937 -13.445 1.00 55.59 73 GLU A O 1
ATOM 599 N N . GLU A 1 74 ? 34.142 30.149 -14.096 1.00 54.56 74 GLU A N 1
ATOM 600 C CA . GLU A 1 74 ? 33.635 31.015 -13.034 1.00 54.56 74 GLU A CA 1
ATOM 601 C C . GLU A 1 74 ? 33.070 30.245 -11.820 1.00 54.56 74 GLU A C 1
ATOM 603 O O . GLU A 1 74 ? 32.539 30.862 -10.901 1.00 54.56 74 GLU A O 1
ATOM 608 N N . VAL A 1 75 ? 33.165 28.909 -11.788 1.00 54.62 75 VAL A N 1
ATOM 609 C CA . VAL A 1 75 ? 32.883 28.137 -10.567 1.00 54.62 75 VAL A CA 1
ATOM 610 C C . VAL A 1 75 ? 34.172 28.036 -9.758 1.00 54.62 75 VAL A C 1
ATOM 612 O O . VAL A 1 75 ? 35.057 27.241 -10.078 1.00 54.62 75 VAL A O 1
ATOM 615 N N . ASP A 1 76 ? 34.277 28.861 -8.721 1.00 57.44 76 ASP A N 1
ATOM 616 C CA . ASP A 1 76 ? 35.374 28.817 -7.760 1.00 57.44 76 ASP A CA 1
ATOM 617 C C . ASP A 1 76 ? 35.355 27.480 -7.006 1.00 57.44 76 ASP A C 1
ATOM 619 O O . ASP A 1 76 ? 34.551 27.255 -6.107 1.00 57.44 76 ASP A O 1
ATOM 623 N N . THR A 1 77 ? 36.217 26.545 -7.401 1.00 56.81 77 THR A N 1
ATOM 624 C CA . THR A 1 77 ? 36.358 25.254 -6.713 1.00 56.81 77 THR A CA 1
ATOM 625 C C . THR A 1 77 ? 37.239 25.331 -5.463 1.00 56.81 77 THR A C 1
ATOM 627 O O . THR A 1 77 ? 37.429 24.307 -4.801 1.00 56.81 77 THR A O 1
ATOM 630 N N . GLU A 1 78 ? 37.804 26.496 -5.113 1.00 61.25 78 GLU A N 1
ATOM 631 C CA . GLU A 1 78 ? 38.513 26.660 -3.841 1.00 61.25 78 GLU A CA 1
ATOM 632 C C . GLU A 1 78 ? 37.503 26.715 -2.687 1.00 61.25 78 GLU A C 1
ATOM 634 O O . GLU A 1 78 ? 37.013 27.760 -2.284 1.00 61.25 78 GLU A O 1
ATOM 639 N N . GLY A 1 79 ? 37.184 25.544 -2.134 1.00 61.72 79 GLY A N 1
ATOM 640 C CA . GLY A 1 79 ? 36.288 25.408 -0.982 1.00 61.72 79 GLY A CA 1
ATOM 641 C C . GLY A 1 79 ? 34.863 24.989 -1.332 1.00 61.72 79 GLY A C 1
ATOM 642 O O . GLY A 1 79 ? 34.136 24.584 -0.425 1.00 61.72 79 GLY A O 1
ATOM 643 N N . HIS A 1 80 ? 34.489 24.974 -2.616 1.00 61.19 80 HIS A N 1
ATOM 644 C CA . HIS A 1 80 ? 33.163 24.550 -3.062 1.00 61.19 80 HIS A CA 1
ATOM 645 C C . HIS A 1 80 ? 33.169 23.193 -3.786 1.00 61.19 80 HIS A C 1
ATOM 647 O O . HIS A 1 80 ? 34.012 22.918 -4.641 1.00 61.19 80 HIS A O 1
ATOM 653 N N . LEU A 1 81 ? 32.204 22.323 -3.458 1.00 64.62 81 LEU A N 1
ATOM 654 C CA . LEU A 1 81 ? 32.026 21.006 -4.080 1.00 64.62 81 LEU A CA 1
ATOM 655 C C . LEU A 1 81 ? 30.764 20.976 -4.947 1.00 64.62 81 LEU A C 1
ATOM 657 O O . LEU A 1 81 ? 29.653 21.157 -4.452 1.00 64.62 81 LEU A O 1
ATOM 661 N N . VAL A 1 82 ? 30.921 20.644 -6.230 1.00 67.50 82 VAL A N 1
ATOM 662 C CA . VAL A 1 82 ? 29.791 20.418 -7.142 1.00 67.50 82 VAL A CA 1
ATOM 663 C C . VAL A 1 82 ? 29.346 18.954 -7.074 1.00 67.50 82 VAL A C 1
ATOM 665 O O . VAL A 1 82 ? 30.058 18.049 -7.514 1.00 67.50 82 VAL A O 1
ATOM 668 N N . LEU A 1 83 ? 28.141 18.709 -6.557 1.00 71.19 83 LEU A N 1
ATOM 669 C CA . LEU A 1 83 ? 27.540 17.382 -6.433 1.00 71.19 83 LEU A CA 1
ATOM 670 C C . LEU A 1 83 ? 26.360 17.217 -7.398 1.00 71.19 83 LEU A C 1
ATOM 672 O O . LEU A 1 83 ? 25.353 17.923 -7.331 1.00 71.19 83 LEU A O 1
ATOM 676 N N . ASN A 1 84 ? 26.456 16.213 -8.269 1.00 69.25 84 ASN A N 1
ATOM 677 C CA . ASN A 1 84 ? 25.326 15.758 -9.072 1.00 69.25 84 ASN A CA 1
ATOM 678 C C . ASN A 1 84 ? 24.443 14.818 -8.233 1.00 69.25 84 ASN A C 1
ATOM 680 O O . ASN A 1 84 ? 24.848 13.695 -7.941 1.00 69.25 84 ASN A O 1
ATOM 684 N N . MET A 1 85 ? 23.224 15.240 -7.887 1.00 61.44 85 MET A N 1
ATOM 685 C CA . MET A 1 85 ? 22.224 14.389 -7.235 1.00 61.44 85 MET A CA 1
ATOM 686 C C . MET A 1 85 ? 21.130 13.966 -8.226 1.00 61.44 85 MET A C 1
ATOM 688 O O . MET A 1 85 ? 20.300 14.772 -8.651 1.00 61.44 85 MET A O 1
ATOM 692 N N . GLY A 1 86 ? 21.121 12.679 -8.588 1.00 64.88 86 GLY A N 1
ATOM 693 C CA . GLY A 1 86 ? 20.091 12.046 -9.420 1.00 64.88 86 GLY A CA 1
ATOM 694 C C . GLY A 1 86 ? 20.622 10.869 -10.258 1.00 64.88 86 GLY A C 1
ATOM 695 O O . GLY A 1 86 ? 21.834 10.665 -10.307 1.00 64.88 86 GLY A O 1
ATOM 696 N N . PRO A 1 87 ? 19.745 10.102 -10.939 1.00 54.19 87 PRO A N 1
ATOM 697 C CA . PRO A 1 87 ? 18.295 10.274 -11.007 1.00 54.19 87 PRO A CA 1
ATOM 698 C C . PRO A 1 87 ? 17.586 9.645 -9.799 1.00 54.19 87 PRO A C 1
ATOM 700 O O . PRO A 1 87 ? 17.752 8.461 -9.516 1.00 54.19 87 PRO A O 1
ATOM 703 N N . GLN A 1 88 ? 16.768 10.428 -9.094 1.00 51.88 88 GLN A N 1
ATOM 704 C CA . GLN A 1 88 ? 15.845 9.884 -8.093 1.00 51.88 88 GLN A CA 1
ATOM 705 C C . GLN A 1 88 ? 14.462 9.675 -8.716 1.00 51.88 88 GLN A C 1
ATOM 707 O O . GLN A 1 88 ? 14.062 10.443 -9.590 1.00 51.88 88 GLN A O 1
ATOM 712 N N . HIS A 1 89 ? 13.744 8.636 -8.275 1.00 44.94 89 HIS A N 1
ATOM 713 C CA . HIS A 1 89 ? 12.406 8.284 -8.763 1.00 44.94 89 HIS A CA 1
ATOM 714 C C . HIS A 1 89 ? 11.319 8.703 -7.749 1.00 44.94 89 HIS A C 1
ATOM 716 O O . HIS A 1 89 ? 10.802 7.851 -7.020 1.00 44.94 89 HIS A O 1
ATOM 722 N N . PRO A 1 90 ? 10.925 9.989 -7.668 1.00 50.66 90 PRO A N 1
ATOM 723 C CA . PRO A 1 90 ? 9.677 10.352 -7.014 1.00 50.66 90 PRO A CA 1
ATOM 724 C C . PRO A 1 90 ? 8.545 9.852 -7.918 1.00 50.66 90 PRO A C 1
ATOM 726 O O . PRO A 1 90 ? 8.434 10.260 -9.071 1.00 50.66 90 PRO A O 1
ATOM 729 N N . ALA A 1 91 ? 7.756 8.906 -7.416 1.00 49.78 91 ALA A N 1
ATOM 730 C CA . ALA A 1 91 ? 6.964 7.935 -8.175 1.00 49.78 91 ALA A CA 1
ATOM 731 C C . ALA A 1 91 ? 5.886 8.444 -9.166 1.00 49.78 91 ALA A C 1
ATOM 733 O O . ALA A 1 91 ? 5.106 7.631 -9.646 1.00 49.78 91 ALA A O 1
ATOM 734 N N . THR A 1 92 ? 5.845 9.723 -9.542 1.00 47.03 92 THR A N 1
ATOM 735 C CA . THR A 1 92 ? 4.836 10.265 -10.473 1.00 47.03 92 THR A CA 1
ATOM 736 C C . THR A 1 92 ? 5.257 11.486 -11.311 1.00 47.03 92 THR A C 1
ATOM 738 O O . THR A 1 92 ? 4.462 11.912 -12.144 1.00 47.03 92 THR A O 1
ATOM 741 N N . HIS A 1 93 ? 6.464 12.060 -11.165 1.00 49.56 93 HIS A N 1
ATOM 742 C CA . HIS A 1 93 ? 6.780 13.380 -11.766 1.00 49.56 93 HIS A CA 1
ATOM 743 C C . HIS A 1 93 ? 8.075 13.461 -12.600 1.00 49.56 93 HIS A C 1
ATOM 745 O O . HIS A 1 93 ? 8.636 14.539 -12.778 1.00 49.56 93 HIS A O 1
ATOM 751 N N . GLY A 1 94 ? 8.516 12.343 -13.180 1.00 54.91 94 GLY A N 1
ATOM 752 C CA . GLY A 1 94 ? 9.683 12.310 -14.068 1.00 54.91 94 GLY A CA 1
ATOM 753 C C . GLY A 1 94 ? 11.025 12.256 -13.331 1.00 54.91 94 GLY A C 1
ATOM 754 O O . GLY A 1 94 ? 11.089 12.116 -12.111 1.00 54.91 94 GLY A O 1
ATOM 755 N N . VAL A 1 95 ? 12.113 12.303 -14.104 1.00 55.19 95 VAL A N 1
ATOM 756 C CA . VAL A 1 95 ? 13.485 12.195 -13.5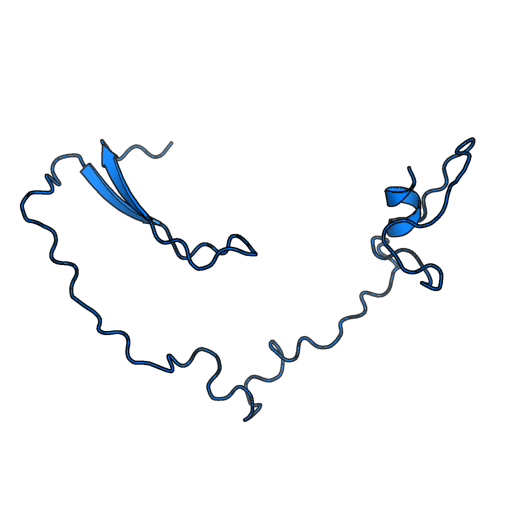95 1.00 55.19 95 VAL A CA 1
ATOM 757 C C . VAL A 1 95 ? 13.959 13.558 -13.097 1.00 55.19 95 VAL A C 1
ATOM 759 O O . VAL A 1 95 ? 14.132 14.479 -13.892 1.00 55.19 95 VAL A O 1
ATOM 762 N N . LEU A 1 96 ? 14.206 13.676 -11.791 1.00 53.19 96 LEU A N 1
ATOM 763 C CA . LEU A 1 96 ? 14.822 14.862 -11.199 1.00 53.19 96 LEU A CA 1
ATOM 764 C C . LEU A 1 96 ? 16.348 14.694 -11.163 1.00 53.19 96 LEU A C 1
ATOM 766 O O . LEU A 1 96 ? 16.860 13.737 -10.573 1.00 53.19 96 LEU A O 1
ATOM 770 N N . ARG A 1 97 ? 17.065 15.639 -11.779 1.00 59.78 97 ARG A N 1
ATOM 771 C CA . ARG A 1 97 ? 18.517 15.806 -11.650 1.00 59.78 97 ARG A CA 1
ATOM 772 C C . ARG A 1 97 ? 18.791 17.205 -11.116 1.00 59.78 97 ARG A C 1
ATOM 774 O O . ARG A 1 97 ? 18.359 18.182 -11.719 1.00 59.78 97 ARG A O 1
ATOM 781 N N . LEU A 1 98 ? 19.512 17.281 -10.006 1.00 66.62 98 LEU A N 1
ATOM 782 C CA . LEU A 1 98 ? 19.963 18.531 -9.406 1.00 66.62 98 LEU A CA 1
ATOM 783 C C . LEU A 1 98 ? 21.491 18.564 -9.460 1.00 66.62 98 LEU A C 1
ATOM 785 O O . LEU A 1 98 ? 22.145 17.594 -9.075 1.00 66.62 98 LEU A O 1
ATOM 789 N N . ALA A 1 99 ? 22.052 19.665 -9.951 1.00 68.44 99 ALA A N 1
ATOM 790 C CA . ALA A 1 99 ? 23.445 20.015 -9.707 1.00 68.44 99 ALA A CA 1
ATOM 791 C C . ALA A 1 99 ? 23.445 20.998 -8.533 1.00 68.44 99 ALA A C 1
ATOM 793 O O . ALA A 1 99 ? 22.757 22.016 -8.596 1.00 68.44 99 ALA A O 1
ATOM 794 N N . VAL A 1 100 ? 24.129 20.646 -7.448 1.00 70.81 100 VAL A N 1
ATOM 795 C CA . VAL A 1 100 ? 24.197 21.456 -6.227 1.00 70.81 100 VAL A CA 1
ATOM 796 C C . VAL A 1 100 ? 25.650 21.824 -5.973 1.00 70.81 100 VAL A C 1
ATOM 798 O O . VAL A 1 100 ? 26.530 20.980 -6.124 1.00 70.81 100 VAL A O 1
ATOM 801 N N . GLU A 1 101 ? 25.880 23.069 -5.580 1.00 67.50 101 GLU A N 1
ATOM 802 C CA . GLU A 1 101 ? 27.164 23.568 -5.098 1.00 67.50 101 GLU A CA 1
ATOM 803 C C . GLU A 1 101 ? 27.125 23.611 -3.567 1.00 67.50 101 GLU A C 1
ATOM 805 O O . GLU A 1 101 ? 26.167 24.114 -2.974 1.00 67.50 101 GLU A O 1
ATOM 810 N N . LEU A 1 102 ? 28.120 23.008 -2.926 1.00 69.31 102 LEU A N 1
ATOM 811 C CA . LEU A 1 102 ? 28.257 22.955 -1.474 1.00 69.31 102 LEU A CA 1
ATOM 812 C C . LEU A 1 102 ? 29.431 23.837 -1.056 1.00 69.31 102 LEU A C 1
ATOM 814 O O . LEU A 1 102 ? 30.494 23.727 -1.649 1.00 69.31 102 LEU A O 1
ATOM 818 N N . ASP A 1 103 ? 29.250 24.672 -0.035 1.00 66.31 103 ASP A N 1
ATOM 819 C CA . ASP A 1 103 ? 30.318 25.439 0.619 1.00 66.31 103 ASP A CA 1
ATOM 820 C C . 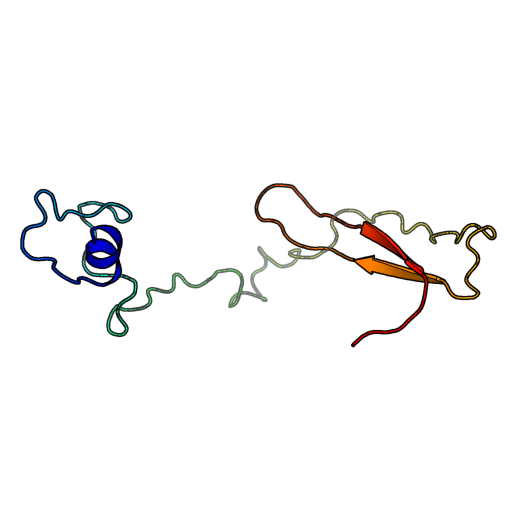ASP A 1 103 ? 30.944 24.601 1.748 1.00 66.31 103 ASP A C 1
ATOM 822 O O . ASP A 1 103 ? 30.317 24.357 2.785 1.00 66.31 103 ASP A O 1
ATOM 826 N N . GLY A 1 104 ? 32.155 24.091 1.510 1.00 69.62 104 GLY A N 1
ATOM 827 C CA . GLY A 1 104 ? 32.890 23.184 2.392 1.00 69.62 104 GLY A CA 1
ATOM 828 C C . GLY A 1 104 ? 32.566 21.688 2.228 1.00 69.62 104 GLY A C 1
ATOM 829 O O . GLY A 1 104 ? 31.605 21.281 1.578 1.00 69.62 104 GLY A O 1
ATOM 830 N N . GLU A 1 105 ? 33.391 20.831 2.848 1.00 63.31 105 GLU A N 1
ATOM 831 C CA . GLU A 1 105 ? 33.405 19.370 2.611 1.00 63.31 105 GLU A CA 1
ATOM 832 C C . GLU A 1 105 ? 33.028 18.491 3.825 1.00 63.31 105 GLU A C 1
ATOM 834 O O . GLU A 1 105 ? 33.161 17.265 3.780 1.00 63.31 105 GLU A O 1
ATOM 839 N N . ARG A 1 106 ? 32.571 19.066 4.949 1.00 59.12 106 ARG A N 1
ATOM 840 C CA . ARG A 1 106 ? 32.409 18.276 6.184 1.00 59.12 106 ARG A CA 1
ATOM 841 C C . ARG A 1 106 ? 31.104 17.473 6.222 1.00 59.12 106 ARG A C 1
ATOM 843 O O . ARG A 1 106 ? 30.073 17.960 6.679 1.00 59.12 106 ARG A O 1
ATOM 850 N N . VAL A 1 107 ? 31.198 16.200 5.851 1.00 58.00 107 VAL A N 1
ATOM 851 C CA . VAL A 1 107 ? 30.194 15.167 6.150 1.00 58.00 107 VAL A CA 1
ATOM 852 C C . VAL A 1 107 ? 30.416 14.663 7.585 1.00 58.00 107 VAL A C 1
ATOM 854 O O . VAL A 1 107 ? 31.503 14.177 7.899 1.00 58.00 107 VAL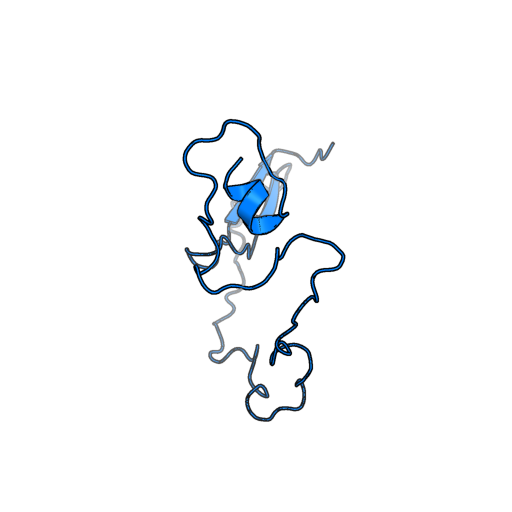 A O 1
ATOM 857 N N . VAL A 1 108 ? 29.420 14.818 8.466 1.00 41.12 108 VAL A N 1
ATOM 858 C CA . VAL A 1 108 ? 29.402 14.274 9.846 1.00 41.12 108 VAL A CA 1
ATOM 859 C C . VAL A 1 108 ? 28.575 13.006 9.948 1.00 41.12 108 VAL A C 1
ATOM 861 O O . VAL A 1 108 ? 27.512 12.949 9.292 1.00 41.12 108 VAL A O 1
#

Secondary structure (DSSP, 8-state):
-HHHHHHH----TT-TT---SSS-TT--S-TTSTTS-------TTTS-TT-GGGTTTT--SS----------TTS--SSEEEEEEEEE--TTS--EEEEEEEES----

Radius of gyration: 25.16 Å; chains: 1; bounding box: 58×48×49 Å

Foldseek 3Di:
DQLCCQAVVDDDPPDPDNAHDPDDRPDDDHNNDPPRPPPDPPPCVPPPCVPPVCVCPVPPPDPDPPDPPPPPPPPPPPQKDWDWDDQDCPPPDDGDIDTDIDRHDDDD